Protein AF-A0A350CN09-F1 (afdb_monomer_lite)

Foldseek 3Di:
DAAEEEDEDEPVVVVCVVVVVDDDDDDAAPPHDDPPDDDDQVPGPDPQDGPRHHYDYDADWDADFDWDWDQDPPDPDTDIDTDGCCVVVVHDIGGPPNDDPPDDDPPDD

Structure (mmCIF, N/CA/C/O backbone):
data_AF-A0A350CN09-F1
#
_entry.id   AF-A0A350CN09-F1
#
loop_
_atom_site.group_PDB
_atom_site.id
_atom_site.type_symbol
_atom_site.label_atom_id
_atom_site.label_alt_id
_atom_site.label_comp_id
_atom_site.label_asym_id
_atom_site.label_entity_id
_atom_site.label_seq_id
_atom_site.pdbx_PDB_ins_code
_atom_site.Cartn_x
_atom_site.Cartn_y
_atom_site.Cartn_z
_atom_site.occupancy
_atom_site.B_iso_or_equiv
_atom_site.auth_seq_id
_atom_site.auth_comp_id
_atom_site.auth_asym_id
_atom_site.auth_atom_id
_atom_site.pdbx_PDB_model_num
ATOM 1 N N . MET A 1 1 ? 1.629 11.274 -17.838 1.00 78.75 1 MET A N 1
ATOM 2 C CA . MET A 1 1 ? 0.518 11.033 -16.891 1.00 78.75 1 MET A CA 1
ATOM 3 C C . MET A 1 1 ? 1.099 10.378 -15.648 1.00 78.75 1 MET A C 1
ATOM 5 O O . MET A 1 1 ? 1.834 9.412 -15.809 1.00 78.75 1 MET A O 1
ATOM 9 N N . ILE A 1 2 ? 0.845 10.926 -14.458 1.00 86.19 2 ILE A N 1
ATOM 10 C CA . ILE A 1 2 ? 1.285 10.328 -13.184 1.00 86.19 2 ILE A CA 1
ATOM 11 C C . ILE A 1 2 ? 0.526 9.011 -12.995 1.00 86.19 2 ILE A C 1
ATOM 13 O O . ILE A 1 2 ? -0.696 9.003 -13.137 1.00 86.19 2 ILE A O 1
ATOM 17 N N . LYS A 1 3 ? 1.229 7.909 -12.705 1.00 88.12 3 LYS A N 1
ATOM 18 C CA . LYS A 1 3 ? 0.600 6.617 -12.391 1.00 88.12 3 LYS A CA 1
ATOM 19 C C . LYS A 1 3 ? 0.651 6.354 -10.891 1.00 88.12 3 LYS A C 1
ATOM 21 O O . LYS A 1 3 ? 1.659 6.639 -10.248 1.00 88.12 3 LYS A O 1
ATOM 26 N N . GLU 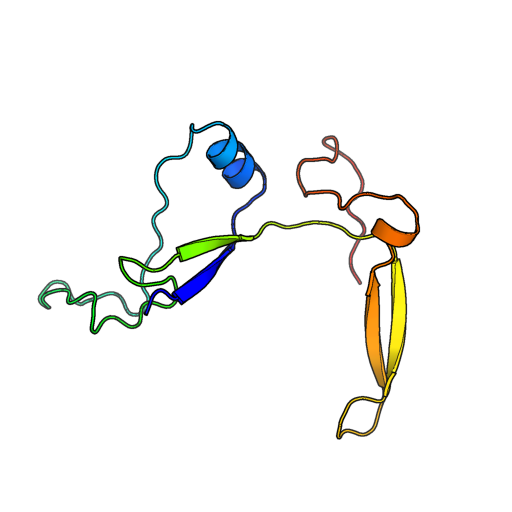A 1 4 ? -0.413 5.764 -10.356 1.00 92.44 4 GLU A N 1
ATOM 27 C CA . GLU A 1 4 ? -0.471 5.309 -8.965 1.00 92.44 4 GLU A CA 1
ATOM 28 C C . GLU A 1 4 ? -0.125 3.820 -8.877 1.00 92.44 4 GLU A C 1
ATOM 30 O O . GLU A 1 4 ? -0.659 3.001 -9.630 1.00 92.44 4 GLU A O 1
ATOM 35 N N . ARG A 1 5 ? 0.802 3.450 -7.986 1.00 89.69 5 ARG A N 1
ATOM 36 C CA . ARG A 1 5 ? 1.287 2.064 -7.861 1.00 89.69 5 ARG A CA 1
ATOM 37 C C . ARG A 1 5 ? 1.452 1.649 -6.404 1.00 89.69 5 ARG A C 1
ATOM 39 O O . ARG A 1 5 ? 2.044 2.373 -5.612 1.00 89.69 5 ARG A O 1
ATOM 46 N N . GLY A 1 6 ? 0.983 0.450 -6.070 1.00 92.00 6 GLY A N 1
ATOM 47 C CA . GLY A 1 6 ? 1.119 -0.094 -4.721 1.00 92.00 6 GLY A CA 1
ATOM 48 C C . GLY A 1 6 ? 2.517 -0.655 -4.459 1.00 92.00 6 GLY A C 1
ATOM 49 O O . GLY A 1 6 ? 3.044 -1.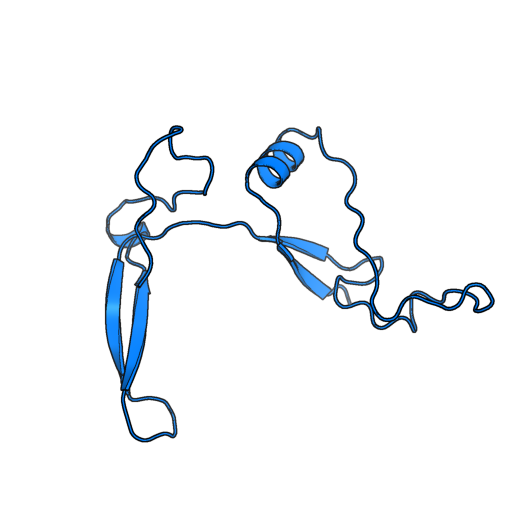406 -5.284 1.00 92.00 6 GLY A O 1
ATOM 50 N N . ILE A 1 7 ? 3.094 -0.358 -3.293 1.00 92.06 7 ILE A N 1
ATOM 51 C CA . ILE A 1 7 ? 4.366 -0.918 -2.820 1.00 92.06 7 ILE A CA 1
ATOM 52 C C . ILE A 1 7 ? 4.196 -1.587 -1.451 1.00 92.06 7 ILE A C 1
ATOM 54 O O . ILE A 1 7 ? 3.747 -0.968 -0.495 1.00 92.06 7 ILE A O 1
ATOM 58 N N . LEU A 1 8 ? 4.563 -2.868 -1.354 1.00 92.31 8 LEU A N 1
ATOM 59 C CA . LEU A 1 8 ? 4.399 -3.651 -0.124 1.00 92.31 8 LEU A CA 1
ATOM 60 C C . LEU A 1 8 ? 5.539 -3.398 0.867 1.00 92.31 8 LEU A C 1
ATOM 62 O O . LEU A 1 8 ? 6.701 -3.663 0.530 1.00 92.31 8 LEU A O 1
ATOM 66 N N . PHE A 1 9 ? 5.207 -2.921 2.064 1.00 93.38 9 PHE A N 1
ATOM 67 C CA . PHE A 1 9 ? 6.107 -2.700 3.199 1.00 93.38 9 PHE A CA 1
ATOM 68 C C . PHE A 1 9 ? 5.663 -3.559 4.392 1.00 93.38 9 PHE A C 1
ATOM 70 O O . PHE A 1 9 ? 4.492 -3.899 4.533 1.00 93.38 9 PHE A O 1
ATOM 77 N N . SER A 1 10 ? 6.610 -3.918 5.258 1.00 92.44 10 SER A N 1
ATOM 78 C CA . SER A 1 10 ? 6.295 -4.497 6.568 1.00 92.44 10 SER A CA 1
ATOM 79 C C . SER A 1 10 ? 5.812 -3.407 7.528 1.00 92.44 10 SER A C 1
ATOM 81 O O . SER A 1 10 ? 6.294 -2.279 7.420 1.00 92.44 10 SER A O 1
ATOM 83 N N . GLY A 1 11 ? 5.011 -3.756 8.537 1.00 92.19 11 GLY A N 1
ATOM 84 C CA . GLY A 1 11 ? 4.548 -2.806 9.559 1.00 92.19 11 GLY A CA 1
ATOM 85 C C . GLY A 1 11 ? 5.650 -1.915 10.166 1.00 92.19 11 GLY A C 1
ATOM 86 O O . GLY A 1 11 ? 5.460 -0.700 10.215 1.00 92.19 11 GLY A O 1
ATOM 87 N N . PRO A 1 12 ? 6.848 -2.433 10.534 1.00 93.38 12 PRO A N 1
ATOM 88 C CA . PRO A 1 12 ? 7.916 -1.582 11.073 1.00 93.38 12 PRO A CA 1
ATOM 89 C C . PRO A 1 12 ? 8.394 -0.519 10.083 1.00 93.38 12 PRO A C 1
ATOM 91 O O . PRO A 1 12 ? 8.696 0.603 10.466 1.00 93.38 12 PRO A O 1
ATOM 94 N N . MET A 1 13 ? 8.424 -0.852 8.789 1.00 94.25 13 MET A N 1
ATOM 95 C CA . MET A 1 13 ? 8.802 0.092 7.738 1.00 94.25 13 MET A CA 1
ATOM 96 C C . MET A 1 13 ? 7.720 1.146 7.508 1.00 94.25 13 MET A C 1
ATOM 98 O O . MET A 1 13 ? 8.067 2.256 7.120 1.00 94.25 13 MET A O 1
ATOM 102 N N . VAL A 1 14 ? 6.439 0.816 7.709 1.00 93.69 14 VAL A N 1
ATOM 103 C CA . VAL A 1 14 ? 5.348 1.798 7.628 1.00 93.69 14 VAL A CA 1
ATOM 104 C C . VAL A 1 14 ? 5.417 2.762 8.805 1.00 93.69 14 VAL A C 1
ATOM 106 O O . VAL A 1 14 ? 5.436 3.967 8.580 1.00 93.69 14 VAL A O 1
ATOM 109 N N . ARG A 1 15 ? 5.570 2.259 10.039 1.00 93.31 15 ARG A N 1
ATOM 110 C CA . ARG A 1 15 ? 5.792 3.114 11.220 1.00 93.31 15 ARG A CA 1
ATOM 111 C C . ARG A 1 15 ? 7.007 4.030 11.034 1.00 93.31 15 ARG A C 1
ATOM 113 O O . ARG A 1 15 ? 6.872 5.229 11.232 1.00 93.31 15 ARG A O 1
ATOM 120 N N . ALA A 1 16 ? 8.116 3.494 10.519 1.00 94.94 16 ALA A N 1
ATOM 121 C CA . ALA A 1 16 ? 9.322 4.268 10.217 1.00 94.94 16 ALA A CA 1
ATOM 122 C C . ALA A 1 16 ? 9.134 5.329 9.107 1.00 94.94 16 ALA A C 1
ATOM 124 O O . ALA A 1 16 ? 9.872 6.306 9.027 1.00 94.94 16 ALA A O 1
ATOM 125 N N . LEU A 1 17 ? 8.184 5.140 8.185 1.00 94.50 17 LEU 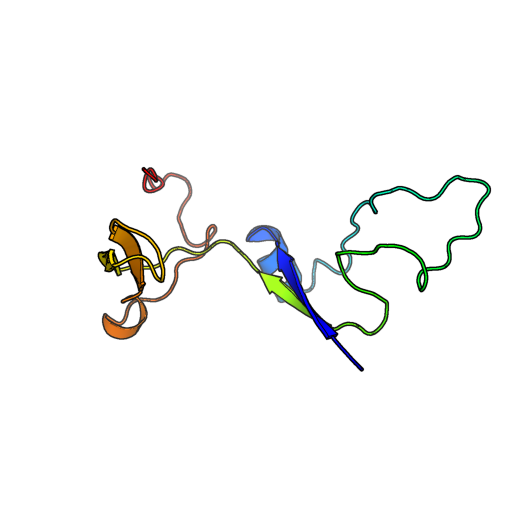A N 1
ATOM 126 C CA . LEU A 1 17 ? 7.821 6.195 7.232 1.00 94.50 17 LEU A CA 1
ATOM 127 C C . LEU A 1 17 ? 6.986 7.285 7.912 1.00 94.50 17 LEU A C 1
ATOM 129 O O . LEU A 1 17 ? 7.201 8.463 7.644 1.00 94.50 17 LEU A O 1
ATOM 133 N N . LEU A 1 18 ? 6.035 6.891 8.764 1.00 93.88 18 LEU A N 1
ATOM 134 C CA . LEU A 1 18 ? 5.138 7.810 9.468 1.00 93.88 18 LEU A CA 1
ATOM 135 C C . LEU A 1 18 ? 5.874 8.659 10.515 1.00 93.88 18 LEU A C 1
ATOM 137 O O . LEU A 1 18 ? 5.531 9.824 10.687 1.00 93.88 18 LEU A O 1
ATOM 141 N N . ASP A 1 19 ? 6.892 8.104 11.177 1.00 96.00 19 ASP A N 1
ATOM 142 C CA . ASP A 1 19 ? 7.753 8.830 12.124 1.00 96.00 19 ASP A CA 1
ATOM 143 C C . ASP A 1 19 ? 8.884 9.634 11.445 1.00 96.00 19 ASP A C 1
ATOM 145 O O . ASP A 1 19 ? 9.581 10.406 12.102 1.00 96.00 19 ASP A O 1
ATOM 149 N N . GLY A 1 20 ? 9.061 9.476 10.128 1.00 96.19 20 GLY A N 1
ATOM 150 C CA . GLY A 1 20 ? 10.067 10.179 9.329 1.00 96.19 20 GLY A CA 1
ATOM 151 C C . GLY A 1 20 ? 11.492 9.610 9.396 1.00 96.19 20 GLY A C 1
ATOM 152 O O . GLY A 1 20 ? 12.381 10.134 8.723 1.00 96.19 20 GLY A O 1
ATOM 153 N N . SER A 1 21 ? 11.741 8.533 10.143 1.00 97.44 21 SER A N 1
ATOM 154 C CA . SER A 1 21 ? 13.067 7.903 10.259 1.00 97.44 21 SER A CA 1
ATOM 155 C C . SER A 1 21 ? 13.502 7.176 8.982 1.00 97.44 21 SER A C 1
ATOM 157 O O . SER A 1 21 ? 14.696 7.059 8.688 1.00 97.44 21 SER A O 1
ATOM 159 N N . LYS A 1 22 ? 12.548 6.712 8.168 1.00 95.12 22 LYS A N 1
ATOM 160 C CA . LYS A 1 22 ? 12.810 6.053 6.888 1.00 95.12 22 LYS A CA 1
ATOM 161 C C . LYS A 1 22 ? 12.684 7.028 5.722 1.00 95.12 22 LYS A C 1
ATOM 163 O O . LYS A 1 22 ? 11.594 7.345 5.268 1.00 95.12 22 LYS A O 1
ATOM 168 N N . THR A 1 23 ? 13.818 7.393 5.133 1.00 94.31 23 THR A N 1
ATOM 169 C CA . THR A 1 23 ? 13.875 8.334 3.996 1.00 94.31 23 THR A CA 1
ATOM 170 C C . THR A 1 23 ? 14.130 7.665 2.646 1.00 94.31 23 THR A C 1
ATOM 172 O O . THR A 1 23 ? 13.905 8.262 1.595 1.00 94.31 23 THR A O 1
ATOM 175 N N . GLN A 1 24 ? 14.591 6.408 2.640 1.00 92.69 24 GLN A N 1
ATOM 176 C CA . GLN A 1 24 ? 14.962 5.713 1.409 1.00 92.69 24 GLN A CA 1
ATOM 177 C C . GLN A 1 24 ? 14.555 4.235 1.413 1.00 92.69 24 GLN A C 1
ATOM 179 O O . GLN A 1 24 ? 14.578 3.544 2.437 1.00 92.69 24 GLN A O 1
ATOM 184 N N . THR A 1 25 ? 14.195 3.731 0.229 1.00 90.88 25 THR A N 1
ATOM 185 C CA . THR A 1 25 ? 13.967 2.305 -0.042 1.00 90.88 25 THR A CA 1
ATOM 186 C C . THR A 1 25 ? 14.538 1.951 -1.407 1.00 90.88 25 THR A C 1
ATOM 188 O O . THR A 1 25 ? 14.202 2.589 -2.399 1.00 90.88 25 THR A O 1
ATOM 191 N N . ARG A 1 26 ? 15.387 0.921 -1.466 1.00 90.38 26 ARG A N 1
ATOM 192 C CA . AR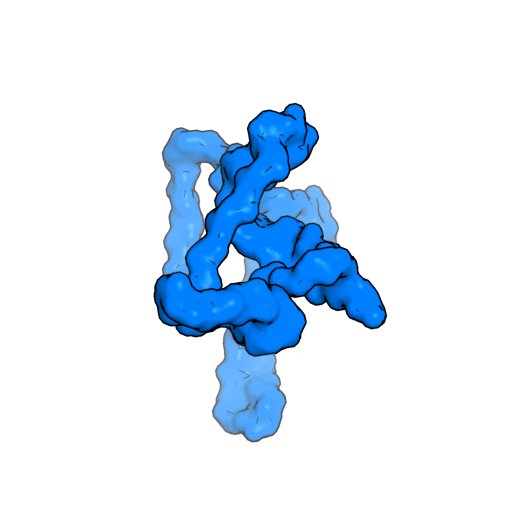G A 1 26 ? 15.984 0.417 -2.711 1.00 90.38 26 ARG A CA 1
ATOM 193 C C . ARG A 1 26 ? 15.408 -0.965 -3.031 1.00 90.38 26 ARG A C 1
ATOM 195 O O . ARG A 1 26 ? 15.195 -1.764 -2.121 1.00 90.38 26 ARG A O 1
ATOM 202 N N . ARG A 1 27 ? 15.149 -1.257 -4.310 1.00 87.12 27 ARG A N 1
ATOM 203 C CA . ARG A 1 27 ? 14.745 -2.589 -4.800 1.00 87.12 27 ARG A CA 1
ATOM 204 C C . ARG A 1 27 ? 15.573 -2.962 -6.023 1.00 87.12 27 ARG A C 1
ATOM 206 O O . ARG A 1 27 ? 15.810 -2.118 -6.879 1.00 87.12 27 ARG A O 1
ATOM 213 N N . ALA A 1 28 ? 15.973 -4.228 -6.111 1.00 86.69 28 ALA A N 1
ATOM 214 C CA . ALA A 1 28 ? 16.679 -4.743 -7.277 1.00 86.69 28 ALA A CA 1
ATOM 215 C C . ALA A 1 28 ? 15.741 -4.806 -8.495 1.00 86.69 28 ALA A C 1
ATOM 217 O O . ALA A 1 28 ? 14.638 -5.359 -8.409 1.00 86.69 28 ALA A O 1
ATOM 218 N N . LEU A 1 29 ? 16.186 -4.250 -9.622 1.00 83.00 29 LEU A N 1
ATOM 219 C CA . LEU A 1 29 ? 15.508 -4.375 -10.910 1.00 83.00 29 LEU A CA 1
ATOM 220 C C . LEU A 1 29 ? 15.753 -5.768 -11.499 1.00 83.00 29 LEU A C 1
ATOM 222 O O . LEU A 1 29 ? 16.804 -6.369 -11.284 1.00 83.00 29 LEU A O 1
ATOM 226 N N . ARG A 1 30 ? 14.758 -6.298 -12.214 1.00 80.25 30 ARG A N 1
ATOM 227 C CA . ARG A 1 30 ? 14.863 -7.568 -12.941 1.00 80.25 30 ARG A CA 1
ATOM 228 C C . ARG A 1 30 ? 14.240 -7.401 -14.334 1.00 80.25 30 ARG A C 1
ATOM 230 O O . ARG A 1 30 ? 13.054 -7.064 -14.380 1.00 80.25 30 ARG A O 1
ATOM 237 N N . PRO A 1 31 ? 14.977 -7.665 -15.432 1.00 80.62 31 PRO A N 1
ATOM 238 C CA . PRO A 1 31 ? 16.404 -8.027 -15.483 1.00 80.62 31 PRO A CA 1
ATOM 239 C C . PRO A 1 31 ? 17.319 -6.896 -14.973 1.00 80.62 31 PRO A C 1
ATOM 241 O O . PRO A 1 31 ? 16.915 -5.734 -14.955 1.00 80.62 31 PRO A O 1
ATOM 244 N N . GLN A 1 32 ? 18.514 -7.247 -14.490 1.00 80.44 32 GLN A N 1
ATOM 245 C CA . GLN A 1 32 ? 19.533 -6.266 -14.104 1.00 80.44 32 GLN A CA 1
ATOM 246 C C . GLN A 1 32 ? 20.234 -5.768 -15.381 1.00 80.44 32 GLN A C 1
ATOM 248 O O . GLN A 1 32 ? 20.541 -6.609 -16.227 1.00 80.44 32 GLN A O 1
ATOM 253 N N . PRO A 1 33 ? 20.462 -4.452 -15.551 1.00 75.62 33 PRO A N 1
ATOM 254 C CA . PRO A 1 33 ? 21.197 -3.936 -16.705 1.00 75.62 33 PRO A CA 1
ATOM 255 C C . PRO A 1 33 ? 22.620 -4.507 -16.742 1.00 75.62 33 PRO A C 1
ATOM 257 O O . PRO A 1 33 ? 23.233 -4.708 -15.687 1.00 75.62 33 PRO A O 1
ATOM 260 N N . GLN A 1 34 ? 23.135 -4.774 -17.943 1.00 80.19 34 GLN A N 1
ATOM 261 C CA . GLN A 1 34 ? 24.527 -5.194 -18.118 1.00 80.19 34 GLN A CA 1
ATOM 262 C C . GLN A 1 34 ? 25.455 -4.032 -17.710 1.00 80.19 34 GLN A C 1
ATOM 264 O O . GLN A 1 34 ? 25.121 -2.879 -17.979 1.00 80.19 34 GLN A O 1
ATOM 269 N N . PRO A 1 35 ? 26.641 -4.278 -17.119 1.00 77.94 35 PRO A N 1
ATOM 270 C CA . PRO A 1 35 ? 27.548 -3.206 -16.681 1.00 77.94 35 PRO A CA 1
ATOM 271 C C . PRO A 1 35 ? 27.998 -2.231 -17.782 1.00 77.94 35 PRO A C 1
ATOM 273 O O . PRO A 1 35 ? 28.480 -1.147 -17.475 1.00 77.94 35 PRO A O 1
ATOM 276 N N . GLN A 1 36 ? 27.889 -2.642 -19.047 1.00 71.69 36 GLN A N 1
ATOM 277 C CA . GLN A 1 36 ? 28.343 -1.899 -20.225 1.00 71.69 36 GLN A CA 1
ATOM 278 C C . GLN A 1 36 ? 27.200 -1.160 -20.940 1.00 71.69 36 GLN A C 1
ATOM 280 O O . GLN A 1 36 ? 27.456 -0.400 -21.869 1.00 71.69 36 GLN A O 1
ATOM 285 N N . GLU A 1 37 ? 25.950 -1.388 -20.531 1.00 73.25 37 GLU A N 1
ATOM 286 C CA . GLU A 1 37 ? 24.779 -0.722 -21.095 1.00 73.25 37 GLU A CA 1
ATOM 287 C C . GLU A 1 37 ? 24.479 0.551 -20.301 1.00 73.25 37 GLU A C 1
ATOM 289 O O . GLU A 1 37 ? 24.383 0.534 -19.071 1.00 73.25 37 GLU A O 1
ATOM 294 N N . GLU A 1 38 ? 24.301 1.667 -21.006 1.00 73.56 38 GLU A N 1
ATOM 295 C CA . GLU A 1 38 ? 23.806 2.894 -20.393 1.00 73.56 38 GLU A CA 1
ATOM 296 C C . GLU A 1 38 ? 22.375 2.655 -19.883 1.00 73.56 38 GLU A C 1
ATOM 298 O O . GLU A 1 38 ? 21.482 2.248 -20.630 1.00 73.56 38 GLU A O 1
ATOM 303 N N . PHE A 1 39 ? 22.157 2.839 -18.578 1.00 76.12 39 PHE A N 1
ATOM 304 C CA . PHE A 1 39 ? 20.856 2.582 -17.967 1.00 76.12 39 PHE A CA 1
ATOM 305 C C . PHE A 1 39 ? 19.877 3.701 -18.326 1.00 76.12 39 PHE A C 1
ATOM 307 O O . PHE A 1 39 ? 19.858 4.746 -17.676 1.00 76.12 39 PHE A O 1
ATOM 314 N N . ASP A 1 40 ? 19.021 3.454 -19.316 1.00 76.12 40 ASP A N 1
ATOM 315 C CA . ASP A 1 40 ? 17.865 4.306 -19.580 1.00 76.12 40 ASP A CA 1
ATOM 316 C C . ASP A 1 40 ? 16.665 3.884 -18.702 1.00 76.12 40 ASP A C 1
ATOM 318 O O . ASP A 1 40 ? 16.031 2.847 -18.953 1.00 76.12 40 ASP A O 1
ATOM 322 N N . PRO A 1 41 ? 16.290 4.681 -17.681 1.00 70.62 41 PRO A N 1
ATOM 323 C CA . PRO A 1 41 ? 15.134 4.385 -16.844 1.00 70.62 41 PRO A CA 1
ATOM 324 C C . PRO A 1 41 ? 13.810 4.375 -17.621 1.00 70.62 41 PRO A C 1
ATOM 326 O O . PRO A 1 41 ? 12.870 3.734 -17.156 1.00 70.62 41 PRO A O 1
ATOM 329 N N . GLY A 1 42 ? 13.712 5.054 -18.771 1.00 70.62 42 GLY A N 1
ATOM 330 C CA . GLY A 1 42 ? 12.511 5.070 -19.612 1.00 70.62 42 GLY A CA 1
ATOM 331 C C . GLY A 1 42 ? 12.254 3.744 -20.330 1.00 70.62 42 GLY A C 1
ATOM 332 O O . GLY A 1 42 ? 11.098 3.373 -20.542 1.00 70.62 42 GLY A O 1
ATOM 333 N N . THR A 1 43 ? 13.324 3.007 -20.632 1.00 70.94 43 THR A N 1
ATOM 334 C CA . THR A 1 43 ? 13.279 1.735 -21.368 1.00 70.94 43 THR A CA 1
ATOM 335 C C . THR A 1 43 ? 13.385 0.519 -20.437 1.00 70.94 43 THR A C 1
ATOM 337 O O . THR A 1 43 ? 12.969 -0.591 -20.784 1.00 70.94 43 THR A O 1
ATOM 340 N N . ALA A 1 44 ? 13.869 0.710 -19.206 1.00 71.75 44 ALA A N 1
ATOM 341 C CA . ALA A 1 44 ? 13.925 -0.343 -18.201 1.00 71.75 44 ALA A CA 1
ATOM 342 C C . ALA A 1 44 ? 12.521 -0.875 -17.855 1.00 71.75 44 ALA A C 1
ATOM 344 O O . ALA A 1 44 ? 11.609 -0.125 -17.500 1.00 71.75 44 ALA A O 1
ATOM 345 N N . ARG A 1 45 ? 12.349 -2.206 -17.864 1.00 72.12 45 ARG A N 1
ATOM 346 C CA . ARG A 1 45 ? 11.104 -2.879 -17.445 1.00 72.12 45 ARG A CA 1
ATOM 347 C C . ARG A 1 45 ? 10.929 -2.805 -15.920 1.00 72.12 45 ARG A C 1
ATOM 349 O O . ARG A 1 45 ? 11.041 -3.796 -15.200 1.00 72.12 45 ARG A O 1
ATOM 356 N N . ASN A 1 46 ? 10.663 -1.608 -15.408 1.00 80.25 46 ASN A N 1
ATOM 357 C CA . ASN A 1 46 ? 10.563 -1.325 -13.985 1.00 80.25 46 ASN A CA 1
ATOM 358 C C . ASN A 1 46 ? 9.126 -1.517 -13.479 1.00 80.25 46 ASN A C 1
ATOM 360 O O . ASN A 1 46 ? 8.259 -0.653 -13.611 1.00 80.25 46 ASN A O 1
ATOM 364 N N . ARG A 1 47 ? 8.871 -2.660 -12.830 1.00 81.38 47 ARG A N 1
ATOM 365 C CA . ARG A 1 47 ? 7.555 -2.958 -12.235 1.00 81.38 47 ARG A CA 1
ATOM 366 C C . ARG A 1 47 ? 7.184 -2.045 -11.060 1.00 81.38 47 ARG A C 1
ATOM 368 O O . ARG A 1 47 ? 5.997 -1.928 -10.746 1.00 81.38 47 ARG A O 1
ATOM 375 N N . PHE A 1 48 ? 8.170 -1.426 -10.412 1.00 84.06 48 PHE A N 1
ATOM 376 C CA . PHE A 1 48 ? 7.997 -0.649 -9.185 1.00 84.06 48 PHE A CA 1
ATOM 377 C C . PHE A 1 48 ? 7.612 0.811 -9.437 1.00 84.06 48 PHE A C 1
ATOM 379 O O . PHE A 1 48 ? 7.140 1.452 -8.509 1.00 84.06 48 PHE A O 1
ATOM 386 N N . GLY A 1 49 ? 7.729 1.298 -10.674 1.00 83.81 49 GLY A N 1
ATOM 387 C CA . GLY A 1 49 ? 7.369 2.664 -11.062 1.00 83.81 49 GLY A CA 1
ATOM 388 C C . GLY A 1 49 ? 8.560 3.461 -11.580 1.00 83.81 49 GLY A C 1
ATOM 389 O O . GLY A 1 49 ? 9.711 3.155 -11.269 1.00 83.81 49 GLY A O 1
ATOM 390 N N . LEU A 1 50 ? 8.269 4.464 -12.398 1.00 84.25 50 LEU A N 1
ATOM 391 C CA . LEU A 1 50 ? 9.247 5.386 -12.965 1.00 84.25 50 LEU A CA 1
ATOM 392 C C . LEU A 1 50 ? 9.359 6.655 -12.110 1.00 84.25 50 LEU A C 1
ATOM 394 O O . LEU A 1 50 ? 8.469 6.939 -11.303 1.00 84.25 50 LEU A O 1
ATOM 398 N N . PRO A 1 51 ? 10.426 7.455 -12.279 1.00 84.69 51 PRO A N 1
ATOM 399 C CA . PRO A 1 51 ? 10.457 8.798 -11.719 1.00 84.69 51 PRO A CA 1
ATOM 400 C C . PRO A 1 51 ? 9.166 9.554 -12.063 1.00 84.69 51 PRO A C 1
ATOM 402 O O . PRO A 1 51 ? 8.705 9.509 -13.203 1.00 84.69 51 PRO A O 1
ATOM 405 N N . ARG A 1 52 ? 8.613 10.276 -11.079 1.00 86.12 52 ARG A N 1
ATOM 406 C CA . ARG A 1 52 ? 7.328 11.009 -11.144 1.00 86.12 52 ARG A CA 1
ATOM 407 C C . ARG A 1 52 ? 6.057 10.152 -11.014 1.00 86.12 52 ARG A C 1
ATOM 409 O O . ARG A 1 52 ? 4.974 10.734 -10.972 1.00 86.12 52 ARG A O 1
ATOM 416 N N . ASP A 1 53 ? 6.155 8.827 -10.887 1.00 89.50 53 ASP A N 1
ATOM 417 C CA . ASP A 1 53 ? 5.025 8.007 -10.428 1.00 89.50 53 ASP A CA 1
ATOM 418 C C . ASP A 1 53 ? 4.759 8.227 -8.931 1.00 89.50 53 ASP A C 1
ATOM 420 O O . ASP A 1 53 ? 5.667 8.531 -8.151 1.00 89.50 53 ASP A O 1
ATOM 424 N N . ARG A 1 54 ? 3.501 8.045 -8.516 1.00 92.12 54 ARG A N 1
ATOM 425 C CA . ARG A 1 54 ? 3.097 8.084 -7.108 1.00 92.12 54 ARG A CA 1
ATOM 426 C C . ARG A 1 54 ? 2.994 6.663 -6.570 1.00 92.12 54 ARG A C 1
ATOM 428 O O . ARG A 1 54 ? 2.245 5.841 -7.097 1.00 92.12 54 ARG A O 1
ATOM 435 N N . LEU A 1 55 ? 3.740 6.378 -5.507 1.00 90.94 55 LEU A N 1
ATOM 436 C CA . LEU A 1 55 ? 3.697 5.081 -4.838 1.00 90.94 55 LEU A CA 1
ATOM 437 C C . LEU A 1 55 ? 2.842 5.174 -3.576 1.00 90.94 55 LEU A C 1
ATOM 439 O O . LEU A 1 55 ? 3.078 6.046 -2.744 1.00 90.94 55 LEU A O 1
ATOM 443 N N . TRP A 1 56 ? 1.879 4.268 -3.426 1.00 92.06 56 TRP A N 1
ATOM 444 C CA . TRP A 1 56 ? 1.086 4.121 -2.207 1.00 92.06 56 TRP A CA 1
ATOM 445 C C . TRP A 1 56 ? 1.516 2.867 -1.454 1.00 92.06 56 TRP A C 1
ATOM 447 O O . TRP A 1 56 ? 1.745 1.805 -2.040 1.00 92.06 56 TRP A O 1
ATOM 457 N N . VAL A 1 57 ? 1.677 3.006 -0.143 1.00 92.75 57 VAL A N 1
ATOM 458 C CA . VAL A 1 57 ? 2.154 1.925 0.715 1.00 92.75 57 VAL A CA 1
ATOM 459 C C . VAL A 1 57 ? 1.025 0.934 0.969 1.00 92.75 57 VAL A C 1
ATOM 461 O O . VAL A 1 57 ? -0.122 1.308 1.190 1.00 92.75 57 VAL A O 1
ATOM 464 N N . ARG A 1 58 ? 1.375 -0.347 0.919 1.00 93.25 58 ARG A N 1
ATOM 465 C CA . ARG A 1 58 ? 0.537 -1.472 1.324 1.00 93.25 58 ARG A CA 1
ATOM 466 C C . ARG A 1 58 ? 1.218 -2.170 2.477 1.00 93.25 58 ARG A C 1
ATOM 468 O O . ARG A 1 58 ? 2.421 -2.415 2.400 1.00 93.25 58 ARG A O 1
ATOM 475 N N . GLU A 1 59 ? 0.449 -2.562 3.472 1.00 94.06 59 GLU A N 1
ATOM 476 C CA . GLU A 1 59 ? 0.919 -3.409 4.559 1.00 94.06 59 GLU A CA 1
ATOM 477 C C . GLU A 1 59 ? -0.091 -4.508 4.868 1.00 94.06 59 GLU A C 1
ATOM 479 O O . GLU A 1 59 ? -1.225 -4.493 4.383 1.00 94.06 59 GLU A O 1
ATOM 484 N N . THR A 1 60 ? 0.360 -5.497 5.631 1.00 92.25 60 THR A N 1
ATOM 485 C CA . THR A 1 60 ? -0.486 -6.594 6.087 1.00 92.25 60 THR A CA 1
ATOM 486 C C . THR A 1 60 ? -1.417 -6.106 7.189 1.00 92.25 60 THR A C 1
ATOM 488 O O . THR A 1 60 ? -0.961 -5.546 8.188 1.00 92.25 60 THR A O 1
ATOM 491 N N . TYR A 1 61 ? -2.703 -6.394 7.021 1.00 90.31 61 TYR A N 1
ATOM 492 C CA . TYR A 1 61 ? -3.738 -6.155 8.013 1.00 90.31 61 TYR A CA 1
ATOM 493 C C . TYR A 1 61 ? -4.664 -7.370 8.119 1.00 90.31 61 TYR A C 1
ATOM 495 O O . TYR A 1 61 ? -4.714 -8.212 7.219 1.00 90.31 61 TYR A O 1
ATOM 503 N N . PHE A 1 62 ? -5.393 -7.437 9.224 1.00 89.19 62 PHE A N 1
ATOM 504 C CA . PHE A 1 62 ? -6.397 -8.440 9.530 1.00 89.19 62 PHE A CA 1
ATOM 505 C C . PHE A 1 62 ? -7.772 -7.775 9.592 1.00 89.19 62 PHE A C 1
ATOM 507 O O . PHE A 1 62 ? -7.922 -6.672 10.131 1.00 89.19 62 PHE A O 1
ATOM 514 N N . ALA A 1 63 ? -8.760 -8.462 9.028 1.00 90.69 63 ALA A N 1
ATOM 515 C CA . ALA A 1 63 ? -10.153 -8.045 8.975 1.00 90.69 63 ALA A CA 1
ATOM 516 C C . ALA A 1 63 ? -11.031 -9.057 9.721 1.00 90.69 63 ALA A C 1
ATOM 518 O O . ALA A 1 63 ? -10.727 -10.251 9.746 1.00 90.69 63 ALA A O 1
ATOM 519 N N . PHE A 1 64 ? -12.109 -8.567 10.322 1.00 91.75 64 PHE A N 1
ATOM 520 C CA . PHE A 1 64 ? -13.156 -9.388 10.914 1.00 91.75 64 PHE A CA 1
ATOM 521 C C . PHE A 1 64 ? -14.265 -9.636 9.891 1.00 91.75 64 PHE A C 1
ATOM 523 O O . PHE A 1 64 ? -14.656 -8.727 9.161 1.00 91.75 64 PHE A O 1
ATOM 530 N N . GLY A 1 65 ? -14.769 -10.865 9.848 1.00 93.38 65 GLY A N 1
ATOM 531 C CA . GLY A 1 65 ? -15.802 -11.270 8.907 1.00 93.38 65 GLY A CA 1
ATOM 532 C C . GLY A 1 65 ? -15.901 -12.784 8.796 1.00 93.38 65 GLY A C 1
ATOM 533 O O . GLY A 1 65 ? -15.384 -13.518 9.645 1.00 93.38 65 GLY A O 1
ATOM 534 N N . HIS A 1 66 ? -16.528 -13.254 7.727 1.00 93.69 66 HIS A N 1
ATOM 535 C CA . HIS A 1 66 ? -16.762 -14.675 7.481 1.00 93.69 66 HIS A CA 1
ATOM 536 C C . HIS A 1 66 ? -16.546 -15.044 6.016 1.00 93.69 66 HIS A C 1
ATOM 538 O O . HIS A 1 66 ? -16.370 -14.199 5.140 1.00 93.69 66 HIS A O 1
ATOM 544 N N . TRP A 1 67 ? -16.516 -16.348 5.760 1.00 95.50 67 TRP A N 1
ATOM 545 C CA . TRP A 1 67 ? -16.379 -16.905 4.422 1.00 95.50 67 TRP A CA 1
ATOM 546 C C . TRP A 1 67 ? -17.739 -17.350 3.903 1.00 95.50 67 TRP A C 1
ATOM 548 O O . TRP A 1 67 ? -18.458 -18.083 4.579 1.00 95.50 67 TRP A O 1
ATOM 558 N N . GLU A 1 68 ? -18.055 -16.954 2.678 1.00 96.31 68 GLU A N 1
ATOM 559 C CA . GLU A 1 68 ? -19.238 -17.393 1.948 1.00 96.31 68 GLU A CA 1
ATOM 560 C C . GLU A 1 68 ? -18.831 -18.038 0.624 1.00 96.31 68 GLU A C 1
ATOM 562 O O . GLU A 1 68 ? -17.744 -17.794 0.096 1.00 96.31 68 GLU A O 1
ATOM 567 N N . THR A 1 69 ? -19.706 -18.867 0.060 1.00 95.62 69 THR A N 1
ATOM 568 C CA . THR A 1 69 ? -19.550 -19.375 -1.302 1.00 95.62 69 THR A CA 1
ATOM 569 C C . THR A 1 69 ? -20.367 -18.530 -2.267 1.00 95.62 69 THR A C 1
ATOM 571 O O . THR A 1 69 ? -21.496 -18.136 -1.982 1.00 95.62 69 THR A O 1
ATOM 574 N N . ARG A 1 70 ? -19.799 -18.252 -3.440 1.00 91.94 70 ARG A N 1
ATOM 575 C CA . ARG A 1 70 ? -20.527 -17.634 -4.550 1.00 91.94 70 ARG A CA 1
ATOM 576 C C . ARG A 1 70 ? -20.301 -18.411 -5.840 1.00 91.94 70 ARG A C 1
ATOM 578 O O . ARG A 1 70 ? -19.209 -18.953 -6.028 1.00 91.94 70 ARG A O 1
ATOM 585 N N . PRO A 1 71 ? -21.277 -18.423 -6.759 1.00 93.25 71 PRO A N 1
ATOM 586 C CA . PRO A 1 71 ? -21.092 -19.049 -8.057 1.00 93.25 71 PRO A CA 1
ATOM 587 C C . PRO A 1 71 ? -19.945 -18.370 -8.800 1.00 93.25 71 PRO A C 1
ATOM 589 O O . PRO A 1 71 ? -19.867 -17.139 -8.894 1.00 93.25 71 PRO A O 1
ATOM 592 N N . ARG A 1 72 ? -19.033 -19.175 -9.340 1.00 90.00 72 ARG A N 1
ATOM 593 C CA . ARG A 1 72 ? -17.866 -18.648 -10.034 1.00 90.00 72 ARG A CA 1
ATOM 594 C C . ARG A 1 72 ? -18.259 -18.107 -11.406 1.00 90.00 72 ARG A C 1
ATOM 596 O O . ARG A 1 72 ? -18.756 -18.838 -12.260 1.00 90.00 72 ARG A O 1
ATOM 603 N N . ALA A 1 73 ? -17.972 -16.830 -11.657 1.00 86.31 73 ALA A N 1
ATOM 604 C CA . ALA A 1 73 ? -18.316 -16.188 -12.925 1.00 86.31 73 ALA A CA 1
ATOM 605 C C . ALA A 1 73 ? -17.712 -16.942 -14.128 1.00 86.31 73 ALA A C 1
ATOM 607 O O . ALA A 1 73 ? -16.490 -17.065 -14.260 1.00 86.31 73 ALA A O 1
ATOM 608 N N . GLY A 1 74 ? -18.584 -17.452 -15.004 1.00 88.25 74 GLY A N 1
ATOM 609 C CA . GLY A 1 74 ? -18.204 -18.143 -16.239 1.00 88.25 74 GLY A CA 1
ATOM 610 C C . GLY A 1 74 ? -17.600 -19.540 -16.056 1.00 88.25 74 GLY A C 1
ATOM 611 O O . GLY A 1 74 ? -16.980 -20.043 -16.992 1.00 88.25 74 GLY A O 1
ATOM 612 N N . LYS A 1 75 ? -17.734 -20.170 -14.879 1.00 88.44 75 LYS A N 1
ATOM 613 C CA . LYS A 1 75 ? -17.256 -21.541 -14.624 1.00 88.44 75 LYS A CA 1
ATOM 614 C C . LYS A 1 75 ? -18.264 -22.344 -13.805 1.00 88.44 75 LYS A C 1
ATOM 616 O O . LYS A 1 75 ? -19.052 -21.787 -13.055 1.00 88.44 75 LYS A O 1
ATOM 621 N N . THR A 1 76 ? -18.205 -23.666 -13.934 1.00 82.00 76 THR A N 1
ATOM 622 C CA . THR A 1 76 ? -18.967 -24.583 -13.080 1.00 82.00 76 THR A CA 1
ATOM 623 C C . THR A 1 76 ? -18.284 -24.704 -11.718 1.00 82.00 76 THR A C 1
ATOM 625 O O . THR A 1 76 ? -17.075 -24.936 -11.654 1.00 82.00 76 THR A O 1
ATOM 628 N N . GLY A 1 77 ? -19.065 -24.557 -10.648 1.00 89.88 77 GLY A N 1
ATOM 629 C CA . GLY A 1 77 ? -18.616 -24.629 -9.258 1.00 89.88 77 GLY A CA 1
ATOM 630 C C . GLY A 1 77 ? -18.645 -23.281 -8.537 1.00 89.88 77 GLY A C 1
ATOM 631 O O . GLY A 1 77 ? -18.729 -22.218 -9.160 1.00 89.88 77 GLY A O 1
ATOM 632 N N . ASP A 1 78 ? -18.547 -23.352 -7.214 1.00 92.81 78 ASP A N 1
ATOM 633 C CA . ASP A 1 78 ? -18.525 -22.184 -6.340 1.00 92.81 78 ASP A CA 1
ATOM 634 C C . ASP A 1 78 ? -17.089 -21.781 -5.987 1.00 92.81 78 ASP A C 1
ATOM 636 O O . ASP A 1 78 ? -16.166 -22.601 -5.971 1.00 92.81 78 ASP A O 1
ATOM 640 N N . GLU A 1 79 ? -16.889 -20.498 -5.705 1.00 93.56 79 GLU A N 1
ATOM 641 C CA . GLU A 1 79 ? -15.664 -19.973 -5.114 1.00 93.56 79 GLU A CA 1
ATOM 642 C C . GLU A 1 79 ? -15.943 -19.406 -3.722 1.00 93.56 79 GLU A C 1
ATOM 644 O O . GLU A 1 79 ? -16.938 -18.714 -3.502 1.00 93.56 79 GLU A O 1
ATOM 649 N N . TRP A 1 80 ? -15.044 -19.703 -2.783 1.00 95.12 80 TRP A N 1
ATOM 650 C CA . TRP A 1 80 ? -15.039 -19.065 -1.474 1.00 95.12 80 TRP A CA 1
ATOM 651 C C . TRP A 1 80 ? -14.645 -17.598 -1.623 1.00 95.12 80 TRP A C 1
ATOM 653 O O . TRP A 1 80 ? -13.656 -17.274 -2.287 1.00 95.12 80 TRP A O 1
ATOM 663 N N . TYR A 1 81 ? -15.395 -16.715 -0.982 1.00 93.31 81 TYR A N 1
ATOM 664 C CA . TYR A 1 81 ? -15.081 -15.302 -0.882 1.00 93.31 81 TYR A CA 1
ATOM 665 C C . TYR A 1 81 ? -15.263 -14.840 0.565 1.00 93.31 81 TYR A C 1
ATOM 667 O O . TYR A 1 81 ? -16.170 -15.279 1.267 1.00 93.31 81 TYR A O 1
ATOM 675 N N . PHE A 1 82 ? -14.352 -13.989 1.025 1.00 94.25 82 PHE A N 1
ATOM 676 C CA . PHE A 1 82 ? -14.416 -13.410 2.360 1.00 94.25 82 PHE A CA 1
ATOM 677 C C . PHE A 1 82 ? -15.287 -12.150 2.333 1.00 94.25 82 PHE A C 1
ATOM 679 O O . PHE A 1 82 ? -15.088 -11.282 1.476 1.00 94.25 82 PHE A O 1
ATOM 686 N N . VAL A 1 83 ? -16.223 -12.050 3.271 1.00 94.50 83 VAL A N 1
ATOM 687 C CA . VAL A 1 83 ? -17.055 -10.869 3.512 1.00 94.50 83 VAL A CA 1
ATOM 688 C C . VAL A 1 83 ? -16.410 -10.072 4.643 1.00 94.50 83 VAL A C 1
ATOM 690 O O . VAL A 1 83 ? -16.368 -10.537 5.776 1.00 94.50 83 VAL A O 1
ATOM 693 N N . ASP A 1 84 ? -15.872 -8.887 4.335 1.00 92.94 84 ASP A N 1
ATOM 694 C CA . ASP A 1 84 ? -15.296 -7.992 5.349 1.00 92.94 84 ASP A CA 1
ATOM 695 C C . ASP A 1 84 ? -16.412 -7.224 6.071 1.00 92.94 84 ASP A C 1
ATOM 697 O O . ASP A 1 84 ? -17.062 -6.353 5.490 1.00 92.94 84 ASP A O 1
ATOM 701 N N . GLU A 1 85 ? -16.603 -7.527 7.353 1.00 94.50 85 GLU A N 1
ATOM 702 C CA . GLU A 1 85 ? -17.581 -6.884 8.236 1.00 94.50 85 GLU A CA 1
ATOM 703 C C . GLU A 1 85 ? -16.917 -5.993 9.297 1.00 94.50 85 GLU A C 1
ATOM 705 O O . GLU A 1 85 ? -17.574 -5.525 10.234 1.00 94.50 85 GLU A O 1
ATOM 710 N N . THR A 1 86 ? -15.612 -5.735 9.172 1.00 89.69 86 THR A N 1
ATOM 711 C CA . THR A 1 86 ? -14.812 -5.030 10.185 1.00 89.69 86 THR A CA 1
ATOM 712 C C . THR A 1 86 ? -15.447 -3.692 10.551 1.00 89.69 86 THR A C 1
ATOM 714 O O . THR A 1 86 ? -15.687 -3.415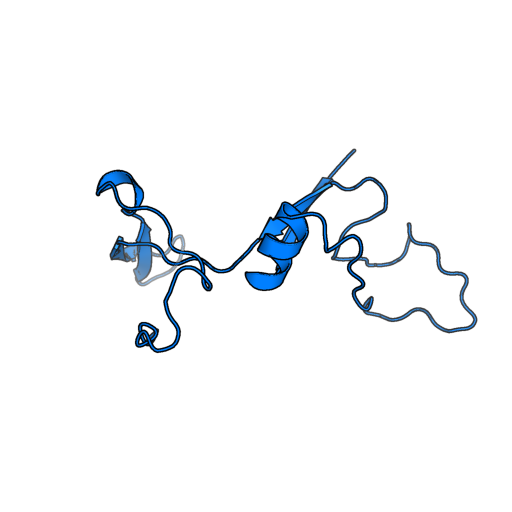 11.722 1.00 89.69 86 THR A O 1
ATOM 717 N N . HIS A 1 87 ? -15.798 -2.882 9.553 1.00 87.50 87 HIS A N 1
ATOM 718 C CA . HIS A 1 87 ? -16.417 -1.579 9.795 1.00 87.50 87 HIS A CA 1
ATOM 719 C C . HIS A 1 87 ? -17.875 -1.675 10.249 1.00 87.50 87 HIS A C 1
ATOM 721 O O . HIS A 1 87 ? -18.297 -0.891 11.097 1.00 87.50 87 HIS A O 1
ATOM 727 N N . ALA A 1 88 ? -18.640 -2.628 9.710 1.00 89.56 88 ALA A N 1
ATOM 728 C CA . ALA A 1 88 ? -20.057 -2.790 10.032 1.00 89.56 88 ALA A CA 1
ATOM 729 C C . ALA A 1 88 ? -20.271 -3.178 11.504 1.00 89.56 88 ALA A C 1
ATOM 731 O O . ALA A 1 88 ? 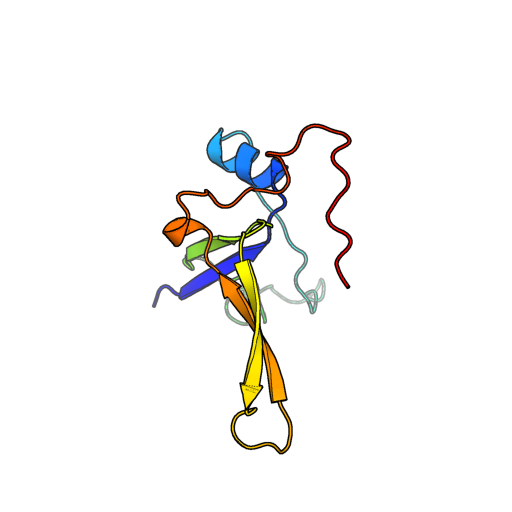-21.232 -2.744 12.132 1.00 89.56 88 ALA A O 1
ATOM 732 N N . THR A 1 89 ? -19.334 -3.940 12.070 1.00 87.88 89 THR A N 1
ATOM 733 C CA . THR A 1 89 ? -19.355 -4.388 13.471 1.00 87.88 89 THR A CA 1
ATOM 734 C C . THR A 1 89 ? -18.685 -3.406 14.441 1.00 87.88 89 THR A C 1
ATOM 736 O O . THR A 1 89 ? -18.513 -3.718 15.618 1.00 87.88 89 THR A O 1
ATOM 739 N N . GLY A 1 90 ? -18.289 -2.216 13.971 1.00 89.56 90 GLY A N 1
ATOM 740 C CA . GLY A 1 90 ? -17.584 -1.215 14.778 1.00 89.56 90 GLY A CA 1
ATOM 741 C C . GLY A 1 90 ? -16.136 -1.585 15.119 1.00 89.56 90 GLY A C 1
ATOM 742 O O . GLY A 1 90 ? -15.498 -0.906 15.926 1.00 89.56 90 GLY A O 1
ATOM 743 N N . GLN A 1 91 ? -15.598 -2.645 14.516 1.00 86.88 91 GLN A N 1
ATOM 744 C CA . GLN A 1 91 ? -14.201 -3.026 14.664 1.00 86.88 91 GLN A CA 1
ATOM 745 C C . GLN A 1 91 ? -13.306 -2.163 13.763 1.00 86.88 91 GLN A C 1
ATOM 747 O O . GLN A 1 91 ? -13.748 -1.437 12.869 1.00 86.88 91 GLN A O 1
ATOM 752 N N . ARG A 1 92 ? -12.000 -2.225 14.015 1.00 89.81 92 ARG A N 1
ATOM 753 C CA . ARG A 1 92 ? -10.974 -1.596 13.177 1.00 89.81 92 ARG A CA 1
ATOM 754 C C . ARG A 1 92 ? -10.084 -2.682 12.599 1.00 89.81 92 ARG A C 1
ATOM 756 O O . ARG A 1 92 ? -9.803 -3.662 13.291 1.00 89.81 92 ARG A O 1
ATOM 763 N N . HIS A 1 93 ? -9.606 -2.479 11.371 1.00 87.62 93 HIS A N 1
ATOM 764 C CA . HIS A 1 93 ? -8.549 -3.323 10.818 1.00 87.62 93 HIS A CA 1
ATOM 765 C C . HIS A 1 93 ? -7.353 -3.303 11.766 1.00 87.62 93 HIS A C 1
ATOM 767 O O . HIS A 1 93 ? -6.948 -2.236 12.236 1.00 87.62 93 HIS A O 1
ATOM 773 N N . ARG A 1 94 ? -6.819 -4.487 12.059 1.00 88.62 94 ARG A N 1
ATOM 774 C CA . ARG A 1 94 ? -5.627 -4.644 12.896 1.00 88.62 94 ARG A CA 1
ATOM 775 C C . ARG A 1 94 ? -4.423 -4.829 12.001 1.00 88.62 94 ARG A C 1
ATOM 777 O O . ARG A 1 94 ? -4.460 -5.661 11.099 1.00 88.62 94 ARG A O 1
ATOM 784 N N . TYR A 1 95 ? -3.353 -4.097 12.246 1.00 89.00 95 TYR A N 1
ATOM 785 C CA . TYR A 1 95 ? -2.117 -4.242 11.490 1.00 89.00 95 TYR A CA 1
ATOM 786 C C . TYR A 1 95 ? -1.182 -5.229 12.180 1.00 89.00 95 TYR A C 1
ATOM 788 O O . TYR A 1 95 ? -1.269 -5.456 13.383 1.00 89.00 95 TYR A O 1
ATOM 796 N N . ALA A 1 96 ? -0.255 -5.816 11.424 1.00 80.38 96 ALA A N 1
ATOM 797 C CA . ALA A 1 96 ? 0.632 -6.874 11.925 1.00 80.38 96 ALA A CA 1
ATOM 798 C C . ALA A 1 96 ? 1.509 -6.487 13.137 1.00 80.38 96 ALA A C 1
ATOM 800 O O . ALA A 1 96 ? 2.132 -7.360 13.731 1.00 80.38 96 ALA A O 1
ATOM 801 N N . LEU A 1 97 ? 1.597 -5.201 13.483 1.00 79.50 97 LEU A N 1
ATOM 802 C CA . LEU A 1 97 ? 2.304 -4.717 14.670 1.00 79.50 97 LEU A CA 1
ATOM 803 C C . LEU A 1 97 ? 1.384 -4.242 15.805 1.00 79.50 97 LEU A C 1
ATOM 805 O O . LEU A 1 97 ? 1.881 -3.728 16.809 1.00 79.50 97 LEU A O 1
ATOM 809 N N . ASP A 1 98 ? 0.069 -4.322 15.633 1.00 75.00 98 ASP A N 1
ATOM 810 C CA . ASP A 1 98 ? -0.892 -3.946 16.673 1.00 75.00 98 ASP A CA 1
ATOM 811 C C . ASP A 1 98 ? -1.099 -5.084 17.688 1.00 75.00 98 ASP A C 1
ATOM 813 O O . ASP A 1 98 ? -1.705 -4.869 18.735 1.00 75.00 98 ASP A O 1
ATOM 817 N N . GLU A 1 99 ? -0.584 -6.285 17.403 1.00 62.31 99 GLU A N 1
ATOM 818 C CA . GLU A 1 99 ? -0.615 -7.419 18.326 1.00 62.31 99 GLU A CA 1
ATOM 819 C C . GLU A 1 99 ? 0.584 -7.398 19.291 1.00 62.31 99 GLU A C 1
ATOM 821 O O . GLU A 1 99 ? 1.715 -7.142 18.863 1.00 62.31 99 GLU A O 1
ATOM 826 N N . PRO A 1 100 ? 0.373 -7.688 20.589 1.00 52.44 100 PRO A N 1
ATOM 827 C CA . PRO A 1 100 ? 1.472 -7.927 21.513 1.00 52.44 100 PRO A CA 1
ATOM 828 C C . PRO A 1 100 ? 2.248 -9.185 21.096 1.00 52.44 100 PRO A C 1
ATOM 830 O O . PRO A 1 100 ? 1.671 -10.153 20.594 1.00 52.44 100 PRO A O 1
ATOM 833 N N . GLU A 1 101 ? 3.563 -9.174 21.316 1.00 45.56 101 GLU A N 1
ATOM 834 C CA . GLU A 1 101 ? 4.438 -10.333 21.116 1.00 45.56 101 GLU A CA 1
ATOM 835 C C . GLU A 1 101 ? 3.840 -11.567 21.824 1.00 45.56 101 GLU A C 1
ATOM 837 O O . GLU A 1 101 ? 3.716 -11.580 23.047 1.00 45.56 101 GLU A O 1
ATOM 842 N N . GLY A 1 102 ? 3.422 -12.586 21.060 1.00 50.47 102 GLY A N 1
ATOM 843 C CA . GLY A 1 102 ? 2.878 -13.841 21.601 1.00 50.47 102 GLY A CA 1
ATOM 844 C C . GLY A 1 102 ? 1.381 -14.101 21.388 1.00 50.47 102 GLY A C 1
ATOM 845 O O . GLY A 1 102 ? 0.896 -15.131 21.853 1.00 50.47 102 GLY A O 1
ATOM 846 N N . ALA A 1 103 ? 0.642 -13.238 20.681 1.00 49.28 103 ALA A N 1
ATOM 847 C CA . ALA A 1 103 ? -0.704 -13.590 20.221 1.00 49.28 103 ALA A CA 1
ATOM 848 C C . ALA A 1 103 ? -0.630 -14.713 19.167 1.00 49.28 103 ALA A C 1
ATOM 850 O O . ALA A 1 103 ? 0.122 -14.618 18.193 1.00 49.28 103 ALA A O 1
ATOM 851 N N . ASP A 1 104 ? -1.382 -15.793 19.392 1.00 52.16 104 ASP A N 1
ATOM 852 C CA . ASP A 1 104 ? -1.499 -16.921 18.469 1.00 52.16 104 ASP A CA 1
ATOM 853 C C . ASP A 1 104 ? -2.019 -16.397 17.126 1.00 52.16 104 ASP A C 1
ATOM 855 O O . ASP A 1 104 ? -3.170 -15.965 17.015 1.00 52.16 104 ASP A O 1
ATOM 859 N N . ARG A 1 105 ? -1.142 -16.346 16.113 1.00 53.84 105 ARG A N 1
ATOM 860 C CA . ARG A 1 105 ? -1.541 -15.906 14.774 1.00 53.84 105 ARG A CA 1
ATOM 861 C C . ARG A 1 105 ? -2.683 -16.812 14.338 1.00 53.84 105 ARG A C 1
ATOM 863 O O . ARG A 1 105 ? -2.478 -18.027 14.348 1.00 53.84 105 ARG A O 1
ATOM 870 N N . PRO A 1 106 ? -3.834 -16.276 13.897 1.00 48.88 106 PRO A N 1
ATOM 871 C CA . PRO A 1 106 ? -4.889 -17.121 13.372 1.00 48.88 106 PRO A CA 1
ATOM 872 C C . PRO A 1 106 ? -4.295 -17.946 12.232 1.00 48.88 106 PRO A C 1
ATOM 874 O O . PRO A 1 106 ? -3.870 -17.404 11.207 1.00 48.88 106 PRO A O 1
ATOM 877 N N . SER A 1 107 ? -4.169 -19.255 12.466 1.00 40.97 107 SER A N 1
ATOM 878 C CA . SER A 1 107 ? -3.634 -20.178 11.477 1.00 40.97 107 SER A CA 1
ATOM 879 C C . SER A 1 107 ? -4.567 -20.140 10.269 1.00 40.97 107 SER A C 1
ATOM 881 O O . SER A 1 107 ? -5.715 -20.577 10.334 1.00 40.97 107 SER A O 1
ATOM 883 N N . GLY A 1 108 ? -4.106 -19.512 9.189 1.00 41.34 108 GLY A N 1
ATOM 884 C CA . GLY A 1 108 ? -4.825 -19.513 7.926 1.00 41.34 108 GLY A CA 1
ATOM 885 C C . GLY A 1 108 ? -4.832 -20.935 7.378 1.00 41.34 108 GLY A C 1
ATOM 886 O O . GLY A 1 108 ? -3.763 -21.483 7.103 1.00 41.34 108 GLY A O 1
ATOM 887 N N . ARG A 1 109 ? -6.023 -21.527 7.262 1.00 33.00 109 ARG A N 1
ATOM 888 C CA . ARG A 1 109 ? -6.276 -22.643 6.347 1.00 33.00 109 ARG A CA 1
ATOM 889 C C . ARG A 1 109 ? -6.568 -22.105 4.956 1.00 33.00 109 ARG A C 1
ATOM 891 O O . ARG A 1 109 ? -7.258 -21.065 4.877 1.00 33.00 109 ARG A O 1
#

Radius of gyration: 19.9 Å; chains: 1; bounding box: 49×36×43 Å

Secondary structure (DSSP, 8-state):
-PPEEEEE--HHHHHHHHTS---------SSPPPTTS---TTTS--TT--TTPEEEEE--EE--EEEEEEEPTTSSSEEEEEEE-TTTTT--PEETTSS-TT-------

Sequence (109 aa):
MIKERGILFSGPMVRALLDGSKTQTRRALRPQPQPQEEFDPGTARNRFGLPRDRLWVRETYFAFGHWETRPRAGKTGDEWYFVDETHATGQRHRYALDEPEGADRPSGR

pLDDT: mean 83.76, std 13.9, range [33.0, 97.44]